Protein AF-A0A920NGF5-F1 (afdb_monomer_lite)

Secondary structure (DSSP, 8-state):
----HHHHHHHHHHHHHHHHHHHHHHHHH-S---HHHHHHHIIIIIHHHHHHHHHHHHHHHHHH-

Structure (mmCIF, N/CA/C/O backbone):
data_AF-A0A920NGF5-F1
#
_entry.id   AF-A0A920NGF5-F1
#
loop_
_atom_site.group_PDB
_atom_site.id
_atom_site.type_symbol
_atom_site.label_atom_id
_atom_site.label_alt_id
_atom_site.label_comp_id
_atom_site.label_asym_id
_atom_site.label_entity_id
_atom_site.label_seq_id
_atom_site.pdbx_PDB_ins_code
_atom_site.Cartn_x
_atom_site.Cartn_y
_atom_site.Cartn_z
_atom_site.occupancy
_atom_site.B_iso_or_equiv
_atom_site.auth_seq_id
_atom_site.auth_comp_id
_atom_site.auth_asym_id
_atom_site.auth_atom_id
_atom_site.pdbx_PDB_model_num
ATOM 1 N N . MET A 1 1 ? 18.632 11.428 -17.543 1.00 51.06 1 MET A N 1
ATOM 2 C CA . MET A 1 1 ? 18.490 12.847 -17.154 1.00 51.06 1 MET A CA 1
ATOM 3 C C . MET A 1 1 ? 19.184 13.032 -15.818 1.00 51.06 1 MET A C 1
ATOM 5 O O . MET A 1 1 ? 18.557 12.857 -14.780 1.00 51.06 1 MET A O 1
ATOM 9 N N . ASP A 1 2 ? 20.481 13.326 -15.852 1.00 59.25 2 ASP A N 1
ATOM 10 C CA . ASP A 1 2 ? 21.319 13.632 -14.687 1.00 59.25 2 ASP A CA 1
ATOM 11 C C . ASP A 1 2 ? 20.833 14.902 -13.987 1.00 59.25 2 ASP A C 1
ATOM 13 O O . ASP A 1 2 ? 21.245 16.019 -14.307 1.00 59.25 2 ASP A O 1
ATOM 17 N N . LYS A 1 3 ? 19.876 14.750 -13.072 1.00 56.28 3 LYS A N 1
ATOM 18 C CA . LYS A 1 3 ? 19.279 15.869 -12.348 1.00 56.28 3 LYS A CA 1
ATOM 19 C C . LYS A 1 3 ? 19.122 15.474 -10.884 1.00 56.28 3 LYS A C 1
ATOM 21 O O . LYS A 1 3 ? 18.089 14.960 -10.478 1.00 56.28 3 LYS A O 1
ATOM 26 N N . LEU A 1 4 ? 20.167 15.791 -10.116 1.00 61.75 4 LEU A N 1
ATOM 27 C CA . LEU A 1 4 ? 20.129 15.990 -8.668 1.00 61.75 4 LEU A CA 1
ATOM 28 C C . LEU A 1 4 ? 20.041 14.681 -7.826 1.00 61.75 4 LEU A C 1
ATOM 30 O O . LEU A 1 4 ? 18.943 14.199 -7.575 1.00 61.75 4 LEU A O 1
ATOM 34 N N . PRO A 1 5 ? 21.154 14.129 -7.280 1.00 60.28 5 PRO A N 1
ATOM 35 C CA . PRO A 1 5 ? 21.114 12.964 -6.362 1.00 60.28 5 PRO A CA 1
ATOM 36 C C . PRO A 1 5 ? 20.192 13.158 -5.136 1.00 60.28 5 PRO A C 1
ATOM 38 O O . PRO A 1 5 ? 19.509 12.246 -4.680 1.00 60.28 5 PRO A O 1
ATOM 41 N N . TRP A 1 6 ? 20.113 14.393 -4.653 1.00 63.47 6 TRP A N 1
ATOM 42 C CA . TRP A 1 6 ? 19.170 14.918 -3.674 1.00 63.47 6 TRP A CA 1
ATOM 43 C C . TRP A 1 6 ? 17.692 14.783 -4.063 1.00 63.47 6 TRP A C 1
ATOM 45 O O . TRP A 1 6 ? 16.879 14.592 -3.166 1.00 63.47 6 TRP A O 1
ATOM 55 N N . LEU A 1 7 ? 17.320 14.792 -5.349 1.00 68.31 7 LEU A N 1
ATOM 56 C CA . LEU A 1 7 ? 15.938 14.527 -5.773 1.00 68.31 7 LEU A CA 1
ATOM 57 C C . LEU A 1 7 ? 15.544 13.065 -5.538 1.00 68.31 7 LEU A C 1
ATOM 59 O O . LEU A 1 7 ? 14.411 12.803 -5.148 1.00 68.31 7 LEU A O 1
ATOM 63 N N . GLY A 1 8 ? 16.471 12.120 -5.725 1.00 71.12 8 GLY A N 1
ATOM 64 C CA . GLY A 1 8 ? 16.233 10.703 -5.436 1.00 71.12 8 GLY A CA 1
ATOM 65 C C . GLY A 1 8 ? 16.003 10.456 -3.944 1.00 71.12 8 GLY A C 1
ATOM 66 O O . GLY A 1 8 ? 15.024 9.813 -3.563 1.00 71.12 8 GLY A O 1
ATOM 67 N N . ILE A 1 9 ? 16.854 11.043 -3.096 1.00 76.62 9 ILE A N 1
ATOM 68 C CA . ILE A 1 9 ? 16.724 10.970 -1.632 1.00 76.62 9 ILE A CA 1
ATOM 69 C C . ILE A 1 9 ? 15.443 11.669 -1.166 1.00 76.62 9 ILE A C 1
ATOM 71 O O . ILE A 1 9 ? 14.717 11.119 -0.344 1.00 76.62 9 ILE A O 1
ATOM 75 N N . LEU A 1 10 ? 15.125 12.843 -1.716 1.00 80.44 10 LEU A N 1
ATOM 76 C CA . LEU A 1 10 ? 13.911 13.586 -1.383 1.00 80.44 10 LEU A CA 1
ATOM 77 C C . LEU A 1 10 ? 12.650 12.822 -1.798 1.00 80.44 10 LEU A C 1
ATOM 79 O O . LEU A 1 10 ? 11.710 12.728 -1.015 1.00 80.44 10 LEU A O 1
A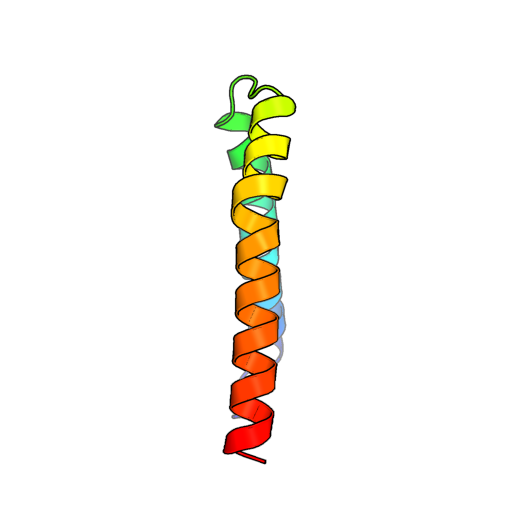TOM 83 N N . TYR A 1 11 ? 12.634 12.223 -2.989 1.00 81.81 11 TYR A N 1
ATOM 84 C CA . TYR A 1 11 ? 11.510 11.412 -3.452 1.00 81.81 11 TYR A CA 1
ATOM 85 C C . TYR A 1 11 ? 11.320 10.166 -2.576 1.00 81.81 11 TYR A C 1
ATOM 87 O O . TYR A 1 11 ? 10.196 9.843 -2.188 1.00 81.81 11 TYR A O 1
ATOM 95 N N . PHE A 1 12 ? 12.413 9.499 -2.193 1.00 79.62 12 PHE A N 1
ATOM 96 C CA . PHE A 1 12 ? 12.381 8.359 -1.276 1.00 79.62 12 PHE A CA 1
ATOM 97 C C . PHE A 1 12 ? 11.913 8.755 0.134 1.00 79.62 12 PHE A C 1
ATOM 99 O O . PHE A 1 12 ? 11.071 8.071 0.722 1.00 79.62 12 PHE A O 1
ATOM 106 N N . ALA A 1 13 ? 12.403 9.881 0.657 1.00 85.88 13 ALA A N 1
ATOM 107 C CA . ALA A 1 13 ? 12.035 10.409 1.966 1.00 85.88 13 ALA A CA 1
ATOM 108 C C . ALA A 1 13 ? 10.565 10.844 2.015 1.00 85.88 13 ALA A C 1
ATOM 110 O O . ALA A 1 13 ? 9.858 10.479 2.952 1.00 85.88 13 ALA A O 1
ATOM 111 N N . ILE A 1 14 ? 10.073 11.545 0.987 1.00 88.19 14 ILE A N 1
ATOM 112 C CA . ILE A 1 14 ? 8.660 11.935 0.870 1.00 88.19 14 ILE A CA 1
ATOM 113 C C . ILE A 1 14 ? 7.775 10.693 0.786 1.00 88.19 14 ILE A C 1
ATOM 115 O O . ILE A 1 14 ? 6.782 10.604 1.506 1.00 88.19 14 ILE A O 1
ATOM 119 N N . LYS A 1 15 ? 8.138 9.705 -0.042 1.00 83.69 15 LYS A N 1
ATOM 120 C CA . LYS A 1 15 ? 7.354 8.471 -0.176 1.00 83.69 15 LYS A CA 1
ATOM 121 C C . LYS A 1 15 ? 7.291 7.696 1.142 1.00 83.69 15 LYS A C 1
ATOM 123 O O . LYS A 1 15 ? 6.218 7.244 1.531 1.00 83.69 15 LYS A O 1
ATOM 128 N N . THR A 1 16 ? 8.418 7.592 1.846 1.00 86.00 16 THR A N 1
ATOM 129 C CA . THR A 1 16 ? 8.519 6.912 3.148 1.00 86.00 16 THR A CA 1
ATOM 130 C C . THR A 1 16 ? 7.756 7.663 4.240 1.00 86.00 16 THR A C 1
ATOM 132 O O . THR A 1 16 ? 7.000 7.048 4.990 1.00 86.00 16 THR A O 1
ATOM 135 N N . GLY A 1 17 ? 7.886 8.992 4.301 1.00 87.81 17 GLY A N 1
ATOM 136 C CA . GLY A 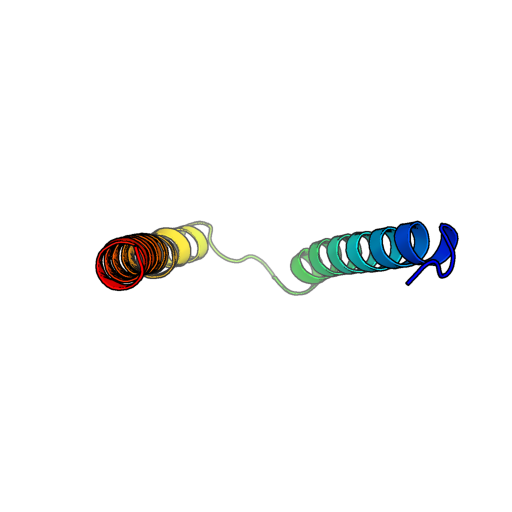1 17 ? 7.155 9.843 5.241 1.00 87.81 17 GLY A CA 1
ATOM 137 C C . GLY A 1 17 ? 5.644 9.795 5.017 1.00 87.81 17 GLY A C 1
ATOM 138 O O . GLY A 1 17 ? 4.889 9.650 5.977 1.00 87.81 17 GLY A O 1
ATOM 139 N N . ALA A 1 18 ? 5.199 9.813 3.758 1.00 86.56 18 ALA A N 1
ATOM 140 C CA . ALA A 1 18 ? 3.794 9.632 3.405 1.00 86.56 18 ALA A CA 1
ATOM 141 C C . ALA A 1 18 ? 3.271 8.250 3.833 1.00 86.56 18 ALA A C 1
ATOM 143 O O . ALA A 1 18 ? 2.160 8.151 4.348 1.00 86.56 18 ALA A O 1
ATOM 144 N N . PHE A 1 19 ? 4.078 7.193 3.691 1.00 86.25 19 PHE A N 1
ATOM 145 C CA . PHE A 1 19 ? 3.710 5.843 4.127 1.00 86.25 19 PHE A CA 1
ATOM 146 C C . PHE A 1 19 ? 3.588 5.737 5.654 1.00 86.25 19 PHE A C 1
ATOM 148 O O . PHE A 1 19 ? 2.611 5.184 6.158 1.00 86.25 19 PHE A O 1
ATOM 155 N N . LEU A 1 20 ? 4.536 6.316 6.400 1.00 87.00 20 LEU A N 1
ATOM 156 C CA . LEU A 1 20 ? 4.479 6.383 7.865 1.00 87.00 20 LEU A CA 1
ATOM 157 C C . LEU A 1 20 ? 3.257 7.170 8.348 1.00 87.00 20 LEU A C 1
ATOM 159 O O . LEU A 1 20 ? 2.543 6.714 9.244 1.00 87.00 20 LEU A O 1
ATOM 163 N N . PHE A 1 21 ? 2.993 8.324 7.732 1.00 85.31 21 PHE A N 1
ATOM 164 C CA . PHE A 1 21 ? 1.813 9.129 8.028 1.00 85.31 21 PHE A CA 1
ATOM 165 C C . PHE A 1 21 ? 0.530 8.339 7.762 1.00 85.31 21 PHE A C 1
ATOM 167 O O . PHE A 1 21 ? -0.354 8.305 8.613 1.00 85.31 21 PHE A O 1
ATOM 174 N N . PHE A 1 22 ? 0.458 7.625 6.638 1.00 85.75 22 PHE A N 1
ATOM 175 C CA . PHE A 1 22 ? -0.677 6.773 6.296 1.00 85.75 22 PHE A CA 1
ATOM 176 C C . PHE A 1 22 ? -0.885 5.638 7.312 1.00 85.75 22 PHE A C 1
ATOM 178 O O . PHE A 1 22 ? -2.013 5.394 7.731 1.00 85.75 22 PHE A O 1
ATOM 185 N N . MET A 1 23 ? 0.184 4.987 7.786 1.00 79.69 23 MET A N 1
ATOM 186 C CA . MET A 1 23 ? 0.087 3.949 8.824 1.00 79.69 23 MET A CA 1
ATOM 187 C C . MET A 1 23 ? -0.428 4.492 10.165 1.00 79.69 23 MET A C 1
ATOM 189 O O . MET A 1 23 ? -1.240 3.841 10.829 1.00 79.69 23 MET A O 1
ATOM 193 N N . ILE A 1 24 ? 0.023 5.682 10.570 1.00 84.25 24 ILE A N 1
ATOM 194 C CA . ILE A 1 24 ? -0.451 6.349 11.793 1.00 84.25 24 ILE A CA 1
ATOM 195 C C . ILE A 1 24 ? -1.906 6.802 11.618 1.00 84.25 24 ILE A C 1
ATOM 197 O O . ILE A 1 24 ? -2.732 6.602 12.510 1.00 84.25 24 ILE A O 1
ATOM 201 N N . TRP A 1 25 ? -2.244 7.338 10.447 1.00 82.75 25 TRP A N 1
ATOM 202 C CA . TRP A 1 25 ? -3.594 7.770 10.107 1.00 82.75 25 TRP A CA 1
ATOM 203 C C . TRP A 1 25 ? -4.587 6.604 10.072 1.00 82.75 25 TRP A C 1
ATOM 205 O O . TRP A 1 25 ? -5.692 6.733 10.592 1.00 82.75 25 TRP A O 1
ATOM 215 N N . ILE A 1 26 ? -4.187 5.431 9.575 1.00 77.00 26 ILE A N 1
ATOM 216 C CA . ILE A 1 26 ? -5.000 4.207 9.619 1.00 77.00 26 ILE A CA 1
ATOM 217 C C . ILE A 1 26 ? -5.328 3.812 11.063 1.00 77.00 26 ILE A C 1
ATOM 219 O O . ILE A 1 26 ? -6.479 3.491 11.352 1.00 77.00 26 ILE A O 1
ATOM 223 N N . ARG A 1 27 ? -4.359 3.867 11.990 1.00 74.12 27 ARG A N 1
ATOM 224 C CA . ARG A 1 27 ? -4.633 3.588 13.415 1.00 74.12 27 ARG A CA 1
ATOM 225 C C . ARG A 1 27 ? -5.631 4.574 14.018 1.00 74.12 27 ARG A C 1
ATOM 227 O O . ARG A 1 27 ? -6.438 4.166 14.844 1.00 74.12 27 ARG A O 1
ATOM 234 N N . LEU A 1 28 ? -5.563 5.845 13.621 1.00 74.19 28 LEU A N 1
ATOM 235 C CA . LEU A 1 28 ? -6.464 6.897 14.101 1.00 74.19 28 LEU A CA 1
ATOM 236 C C . LEU A 1 28 ? -7.864 6.815 13.465 1.00 74.19 28 LEU A C 1
ATOM 238 O O . LEU A 1 28 ? -8.840 7.191 14.104 1.00 74.19 28 LEU A O 1
ATOM 242 N N . THR A 1 29 ? -7.972 6.301 12.235 1.00 69.44 29 THR A N 1
ATOM 243 C CA . THR A 1 29 ? -9.231 6.240 11.464 1.00 69.44 29 THR A CA 1
ATOM 244 C C . THR A 1 29 ? -9.993 4.926 11.656 1.00 69.44 29 THR A C 1
ATOM 246 O O . THR A 1 29 ? -11.173 4.855 11.327 1.00 69.44 29 THR A O 1
ATOM 249 N N . LEU A 1 30 ? -9.358 3.880 12.197 1.00 64.19 30 LEU A N 1
ATOM 250 C CA . LEU A 1 30 ? -9.978 2.573 12.434 1.00 64.19 30 LEU A CA 1
ATOM 251 C C . LEU A 1 30 ? -10.337 2.369 13.920 1.00 64.19 30 LEU A C 1
ATOM 253 O O . LEU A 1 30 ? -9.566 1.754 14.665 1.00 64.19 30 LEU A O 1
ATOM 257 N N . PRO A 1 31 ? -11.523 2.815 14.379 1.00 63.16 31 PRO A N 1
ATOM 258 C CA . PRO A 1 31 ? -12.043 2.471 15.696 1.00 63.16 31 PRO A CA 1
ATOM 259 C C . PRO A 1 31 ? -12.448 0.985 15.703 1.00 63.16 31 PRO A C 1
ATOM 261 O O . PRO A 1 31 ? -13.563 0.634 15.345 1.00 63.16 31 PRO A O 1
ATOM 264 N N . ARG A 1 32 ? -11.516 0.093 16.073 1.00 64.69 32 ARG A N 1
ATOM 265 C CA . ARG A 1 32 ? -11.704 -1.369 16.245 1.00 64.69 32 ARG A CA 1
ATOM 266 C C . ARG A 1 32 ? -12.459 -2.076 15.100 1.00 64.69 32 ARG A C 1
ATOM 268 O O . ARG A 1 32 ? -13.625 -2.436 15.238 1.00 64.69 32 ARG A O 1
ATOM 275 N N . LEU A 1 33 ? -11.760 -2.403 14.012 1.00 59.16 33 LEU A N 1
ATOM 276 C CA . LEU A 1 33 ? -12.253 -3.408 13.060 1.00 59.16 33 LEU A CA 1
ATOM 277 C C . LEU A 1 33 ? -12.002 -4.825 13.597 1.00 59.16 33 LEU A C 1
ATOM 279 O O . LEU A 1 33 ? -10.916 -5.120 14.098 1.00 59.16 33 LEU A O 1
ATOM 283 N N . ARG A 1 34 ? -12.995 -5.718 13.488 1.00 77.94 34 ARG A N 1
ATOM 284 C CA . ARG A 1 34 ? -12.818 -7.146 13.813 1.00 77.94 34 ARG A CA 1
ATOM 285 C C . ARG A 1 34 ? -11.757 -7.751 12.895 1.00 77.94 34 ARG A C 1
ATOM 287 O O . ARG A 1 34 ? -11.818 -7.566 11.681 1.00 77.94 34 ARG A O 1
ATOM 294 N N . TYR A 1 35 ? -10.850 -8.543 13.471 1.00 59.84 35 TYR A N 1
ATOM 295 C CA . TYR A 1 35 ? -9.856 -9.325 12.721 1.00 59.84 35 TYR A CA 1
ATOM 296 C C . TYR A 1 35 ? -10.513 -10.182 11.621 1.00 59.84 35 TYR A C 1
ATOM 298 O O . TYR A 1 35 ? -9.979 -10.316 10.524 1.00 59.84 35 TYR A O 1
ATOM 306 N N . ASP A 1 36 ? -11.741 -10.644 11.865 1.00 67.44 36 ASP A N 1
ATOM 307 C CA . ASP A 1 36 ? -12.539 -11.415 10.907 1.00 67.44 36 ASP A CA 1
ATOM 308 C C . ASP A 1 36 ? -12.871 -10.655 9.616 1.00 67.44 36 ASP A C 1
ATOM 310 O O . ASP A 1 36 ? -12.928 -11.260 8.549 1.00 67.44 36 ASP A O 1
ATOM 314 N N . GLN A 1 37 ? -13.080 -9.334 9.673 1.00 69.75 37 GLN A N 1
ATOM 315 C CA . GLN A 1 37 ? -13.374 -8.542 8.473 1.00 69.75 37 GLN A CA 1
ATOM 316 C C . GLN A 1 37 ? -12.121 -8.336 7.623 1.00 69.75 37 GLN A C 1
ATOM 318 O O . GLN A 1 37 ? -12.198 -8.373 6.395 1.00 69.75 37 GLN A O 1
ATOM 323 N N . LEU A 1 38 ? -10.961 -8.190 8.270 1.00 72.38 38 LEU A N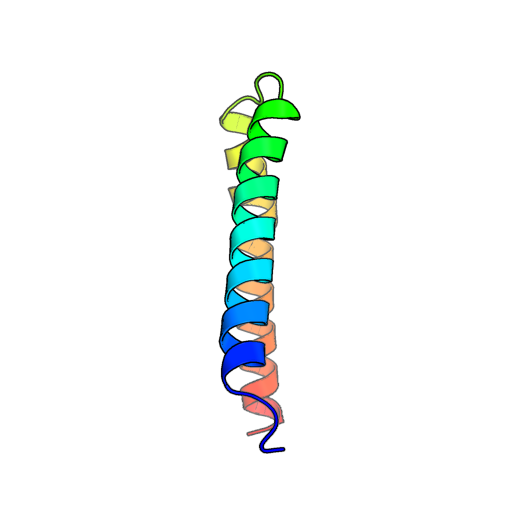 1
ATOM 324 C CA . LEU A 1 38 ? -9.677 -8.124 7.581 1.00 72.38 38 LEU A CA 1
ATOM 325 C C . LEU A 1 38 ? -9.358 -9.460 6.899 1.00 72.38 38 LEU A C 1
ATOM 327 O O . LEU A 1 38 ? -8.967 -9.473 5.733 1.00 72.38 38 LEU A O 1
ATOM 331 N N . MET A 1 39 ? -9.588 -10.579 7.592 1.00 76.19 39 MET A N 1
ATOM 332 C CA . MET A 1 39 ? -9.403 -11.913 7.017 1.00 76.19 39 MET A CA 1
ATOM 333 C C . MET A 1 39 ? -10.390 -12.199 5.888 1.00 76.19 39 MET A C 1
ATOM 335 O O . MET A 1 39 ? -9.99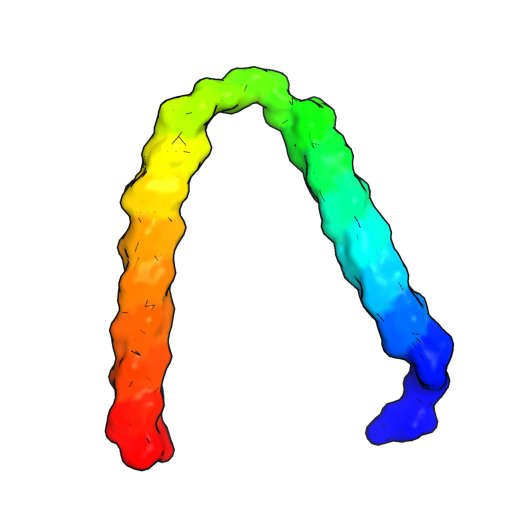2 -12.716 4.847 1.00 76.19 39 MET A O 1
ATOM 339 N N . ALA A 1 40 ? -11.655 -11.803 6.036 1.00 77.62 40 ALA A N 1
ATOM 340 C CA . ALA A 1 40 ? -12.631 -11.926 4.963 1.00 77.62 40 ALA A CA 1
ATOM 341 C C . ALA A 1 40 ? -12.231 -11.094 3.735 1.00 77.62 40 ALA A C 1
ATOM 343 O O . ALA A 1 40 ? -12.379 -11.579 2.618 1.00 77.62 40 ALA A O 1
ATOM 344 N N . PHE A 1 41 ? -11.686 -9.886 3.913 1.00 79.31 41 PHE A N 1
ATOM 345 C CA . PHE A 1 41 ? -11.188 -9.065 2.805 1.00 79.31 41 PHE A CA 1
ATOM 346 C C . PHE A 1 41 ? -9.950 -9.683 2.141 1.00 79.31 41 PHE A C 1
ATOM 348 O O . PHE A 1 41 ? -9.896 -9.806 0.918 1.00 79.31 41 PHE A O 1
ATOM 355 N N . GLY A 1 42 ? -8.985 -10.155 2.934 1.00 79.88 42 GLY A N 1
ATOM 356 C CA . GLY A 1 42 ? -7.806 -10.860 2.428 1.00 79.88 42 GLY A CA 1
ATOM 357 C C . GLY A 1 42 ? -8.175 -12.110 1.625 1.00 79.88 42 GLY A C 1
ATOM 358 O O . GLY A 1 42 ? -7.719 -12.306 0.500 1.00 79.88 42 GLY A O 1
ATOM 359 N N . TRP A 1 43 ? -9.067 -12.933 2.166 1.00 81.38 43 TRP A N 1
ATOM 360 C CA . TRP A 1 43 ? -9.412 -14.208 1.547 1.00 81.38 43 TRP A CA 1
ATOM 361 C C . TRP A 1 43 ? -10.399 -14.073 0.381 1.00 81.38 43 TRP A C 1
ATOM 363 O O . TRP A 1 43 ? -10.278 -14.793 -0.606 1.00 81.38 43 TRP A O 1
ATOM 373 N N . LYS A 1 44 ? -11.363 -13.143 0.450 1.00 76.94 44 LYS A N 1
ATOM 374 C CA . LYS A 1 44 ? -12.357 -12.948 -0.623 1.00 76.94 44 LYS A CA 1
ATOM 375 C C . LYS A 1 44 ? -11.920 -11.983 -1.716 1.00 76.94 44 LYS A C 1
ATOM 377 O O . LYS A 1 44 ? -12.468 -12.069 -2.807 1.00 76.94 44 LYS A O 1
ATOM 382 N N . VAL A 1 45 ? -11.000 -11.057 -1.445 1.00 83.38 45 VAL A N 1
ATOM 383 C CA . VAL A 1 45 ? -10.617 -10.015 -2.412 1.00 83.38 45 VAL A CA 1
AT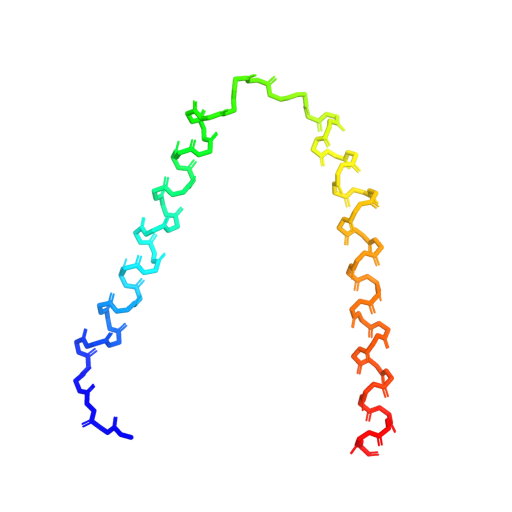OM 384 C C . VAL A 1 45 ? -9.159 -10.155 -2.828 1.00 83.38 45 VAL A C 1
ATOM 386 O O . VAL A 1 45 ? -8.895 -10.239 -4.023 1.00 83.38 45 VAL A O 1
ATOM 389 N N . LEU A 1 46 ? -8.210 -10.240 -1.887 1.00 86.19 46 LEU A N 1
ATOM 390 C CA . LEU A 1 46 ? -6.785 -10.297 -2.254 1.00 86.19 46 LEU A CA 1
ATOM 391 C C . LEU A 1 46 ? -6.418 -11.597 -2.977 1.00 86.19 46 LEU A C 1
ATOM 393 O O . LEU A 1 46 ? -5.698 -11.546 -3.970 1.00 86.19 46 LEU A O 1
ATOM 397 N N . LEU A 1 47 ? -6.904 -12.746 -2.506 1.00 87.25 47 LEU A N 1
ATOM 398 C CA . LEU A 1 47 ? -6.551 -14.050 -3.075 1.00 87.25 47 LEU A CA 1
ATOM 399 C C . LEU A 1 47 ? -7.030 -14.232 -4.533 1.00 87.25 47 LEU A C 1
ATOM 401 O O . LEU A 1 47 ? -6.194 -14.543 -5.386 1.00 87.25 47 LEU A O 1
ATOM 405 N N . PRO A 1 48 ? -8.312 -13.991 -4.880 1.00 86.38 48 PRO A N 1
ATOM 406 C CA . PRO A 1 48 ? -8.746 -14.077 -6.273 1.00 86.38 48 PRO A CA 1
ATOM 407 C C . PRO A 1 48 ? -8.119 -12.988 -7.148 1.00 86.38 48 PRO A C 1
ATOM 409 O O . PRO A 1 48 ? -7.797 -13.259 -8.302 1.00 86.38 48 PRO A O 1
ATOM 412 N N . LEU A 1 49 ? -7.877 -11.784 -6.615 1.00 90.94 49 LEU A N 1
ATOM 413 C CA . LEU A 1 49 ? -7.221 -10.713 -7.366 1.00 90.94 49 LEU A CA 1
ATOM 414 C C . LEU A 1 49 ? -5.754 -11.044 -7.681 1.00 90.94 49 LEU A C 1
ATOM 416 O O . LEU A 1 49 ? -5.292 -10.774 -8.790 1.00 90.94 49 LEU A O 1
ATOM 420 N N . ALA A 1 50 ? -5.025 -11.646 -6.738 1.00 89.25 50 ALA A N 1
ATOM 421 C CA . ALA A 1 50 ? -3.651 -12.093 -6.950 1.00 89.25 50 ALA A CA 1
ATOM 422 C C . ALA A 1 50 ? -3.589 -13.207 -8.003 1.00 89.25 50 ALA A C 1
ATOM 424 O O . ALA A 1 50 ? -2.802 -13.112 -8.943 1.00 89.25 50 ALA A O 1
ATOM 425 N N . LEU A 1 51 ? -4.466 -14.214 -7.901 1.00 90.56 51 LEU A N 1
ATOM 426 C CA . LEU A 1 51 ? -4.573 -15.274 -8.909 1.00 90.56 51 LEU A CA 1
ATOM 427 C C . LEU A 1 51 ? -4.913 -14.709 -10.292 1.00 90.56 51 LEU A C 1
ATOM 429 O O . LEU A 1 51 ? -4.283 -15.082 -11.277 1.00 90.56 51 LEU A O 1
ATOM 433 N N . PHE A 1 52 ? -5.849 -13.764 -10.368 1.00 93.62 52 PHE A N 1
ATOM 434 C CA . PHE A 1 52 ? -6.217 -13.105 -11.618 1.00 93.62 52 PHE A CA 1
ATOM 435 C C . PHE A 1 52 ? -5.038 -12.347 -12.247 1.00 93.62 52 PHE A C 1
ATOM 437 O O . PHE A 1 52 ? -4.788 -12.489 -13.442 1.00 93.62 52 PHE A O 1
ATOM 444 N N . ASN A 1 53 ? -4.256 -11.609 -11.451 1.00 92.38 53 ASN A N 1
ATOM 445 C CA . ASN A 1 53 ? -3.056 -10.923 -11.941 1.00 92.38 53 ASN A CA 1
ATOM 446 C C . ASN A 1 53 ? -1.989 -11.902 -12.455 1.00 92.38 53 ASN A C 1
ATOM 448 O O . ASN A 1 53 ? -1.369 -11.637 -13.486 1.00 92.38 53 ASN A O 1
ATOM 452 N N . VAL A 1 54 ? -1.788 -13.037 -11.776 1.00 91.75 54 VAL A N 1
ATOM 453 C CA . VAL A 1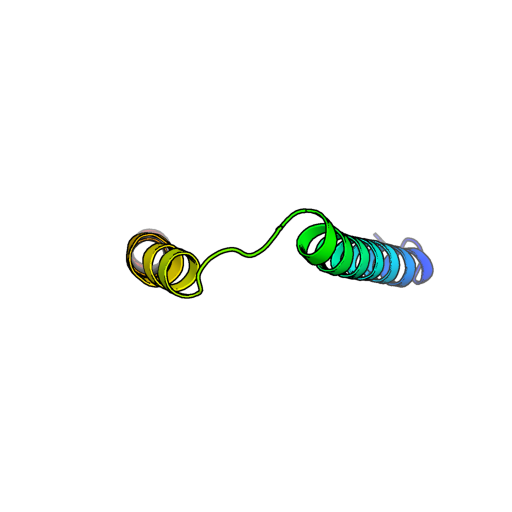 54 ? -0.844 -14.079 -12.218 1.00 91.75 54 VAL A CA 1
ATOM 454 C C . VAL A 1 54 ? -1.293 -14.688 -13.544 1.00 91.75 54 VAL A C 1
ATOM 456 O O . VAL A 1 54 ? -0.480 -14.810 -14.457 1.00 91.75 54 VAL A O 1
ATOM 459 N N . VAL A 1 55 ? -2.581 -15.011 -13.681 1.00 93.44 55 VAL A N 1
ATOM 460 C CA . VAL A 1 55 ? -3.146 -15.544 -14.930 1.00 93.44 55 VAL A CA 1
ATOM 461 C C . VAL A 1 55 ? -2.991 -14.539 -16.070 1.00 93.44 55 VAL A C 1
ATOM 463 O O . VAL A 1 55 ? -2.514 -14.913 -17.137 1.00 93.44 55 VAL A O 1
ATOM 466 N N . ILE A 1 56 ? -3.317 -13.261 -15.849 1.00 92.38 56 ILE A N 1
ATOM 467 C CA . ILE A 1 56 ? -3.124 -12.213 -16.863 1.00 92.38 56 ILE A CA 1
ATOM 468 C C . ILE A 1 56 ? -1.655 -12.113 -17.263 1.00 92.38 56 ILE A C 1
ATOM 470 O O . ILE A 1 56 ? -1.348 -12.098 -18.449 1.00 92.38 56 ILE A O 1
ATOM 474 N N . THR A 1 57 ? -0.747 -12.060 -16.289 1.00 90.00 57 THR A N 1
ATOM 475 C CA . THR A 1 57 ? 0.690 -11.934 -16.563 1.00 90.00 57 THR A CA 1
ATOM 476 C C . THR A 1 57 ? 1.201 -13.134 -17.361 1.00 90.00 57 THR A C 1
ATOM 478 O O . THR A 1 57 ? 1.947 -12.952 -18.319 1.00 90.00 57 THR A O 1
ATOM 481 N N . ALA A 1 58 ? 0.750 -14.350 -17.031 1.00 89.38 58 ALA A N 1
ATOM 482 C CA . ALA A 1 58 ? 1.085 -15.558 -17.781 1.00 89.38 58 ALA A CA 1
ATOM 483 C C . ALA A 1 58 ? 0.574 -15.497 -19.230 1.00 89.38 58 ALA A C 1
ATOM 485 O O . ALA A 1 58 ? 1.324 -15.797 -20.154 1.00 89.38 58 ALA A O 1
ATOM 486 N N . VAL A 1 59 ? -0.669 -15.055 -19.442 1.00 90.69 59 VAL A N 1
ATOM 487 C CA . VAL A 1 59 ? -1.242 -14.884 -20.788 1.00 90.69 59 VAL A CA 1
ATOM 488 C C . VAL A 1 59 ? -0.468 -13.829 -21.580 1.00 90.69 59 VAL A C 1
ATOM 490 O O . VAL A 1 59 ? -0.092 -14.078 -22.720 1.00 90.69 59 VAL A O 1
ATOM 493 N N . VAL A 1 60 ? -0.175 -12.673 -20.982 1.00 90.44 60 VAL A N 1
ATOM 494 C CA . VAL A 1 60 ? 0.575 -11.593 -21.642 1.00 90.44 60 VAL A CA 1
ATOM 495 C C . VAL A 1 60 ? 1.964 -12.068 -22.065 1.00 90.44 60 VAL A C 1
ATOM 497 O O . VAL A 1 60 ? 2.358 -11.813 -23.196 1.00 90.44 60 VAL A O 1
ATOM 500 N N . ILE A 1 61 ? 2.682 -12.793 -21.203 1.00 88.94 61 ILE A N 1
ATOM 501 C CA . ILE A 1 61 ? 4.007 -13.336 -21.537 1.00 88.94 61 ILE A CA 1
ATOM 502 C C . ILE A 1 61 ? 3.930 -14.327 -22.704 1.00 88.94 61 ILE A C 1
ATOM 504 O O . ILE A 1 61 ? 4.792 -14.284 -23.569 1.00 88.94 61 ILE A O 1
ATOM 508 N N . VAL A 1 62 ? 2.908 -15.185 -22.760 1.00 88.69 62 VAL A N 1
ATOM 509 C CA . VAL A 1 62 ? 2.747 -16.167 -23.850 1.00 88.69 62 VAL A CA 1
ATOM 510 C C . VAL A 1 62 ? 2.374 -15.516 -25.188 1.00 88.69 62 VAL A C 1
ATOM 512 O O . VAL A 1 62 ? 2.742 -16.038 -26.231 1.00 88.69 62 VAL A O 1
ATOM 515 N N . PHE A 1 63 ? 1.629 -14.406 -25.181 1.00 81.25 63 PHE A N 1
ATOM 516 C CA . PHE A 1 63 ? 1.221 -13.714 -26.414 1.00 81.25 63 PHE A CA 1
ATOM 517 C C . PHE A 1 63 ? 2.232 -12.675 -26.914 1.00 81.25 63 PHE A C 1
ATOM 519 O O . PHE A 1 63 ? 2.249 -12.375 -28.106 1.00 81.25 63 PHE A O 1
ATOM 526 N N . VAL A 1 64 ? 3.009 -12.069 -26.013 1.00 80.44 64 VAL A N 1
ATOM 527 C CA . VAL A 1 64 ? 4.008 -11.037 -26.344 1.00 80.44 64 VAL A CA 1
ATOM 528 C C . VAL A 1 64 ? 5.410 -11.634 -26.525 1.00 80.44 64 VAL A C 1
ATOM 530 O O . VAL A 1 64 ? 6.239 -11.011 -27.188 1.00 80.44 64 VAL A O 1
ATOM 533 N N . GLY A 1 65 ? 5.676 -12.800 -25.925 1.00 52.44 65 GLY A N 1
ATOM 534 C CA . GLY A 1 65 ? 6.940 -13.539 -26.007 1.00 52.44 65 GLY A CA 1
ATOM 535 C C . GLY A 1 65 ? 7.025 -14.516 -27.170 1.00 52.44 65 GLY A C 1
ATOM 536 O O . GLY A 1 65 ? 5.969 -15.007 -27.622 1.00 52.44 65 GLY A O 1
#

Radius of gyration: 19.04 Å; chains: 1; bounding box: 35×32×43 Å

Foldseek 3Di:
DPDDPVVVVVVVVVVVVVVVVVVVVCVVVDPDDPPVVVVCCCVVPVVVVVVVVVVVVVVCVVVVD

Sequence (65 aa):
MDKLPWLGILYFAIKTGAFLFFMIWIRLTLPRLRYDQLMAFGWKVLLPLALFNVVITAVVIVFVG

pLDDT: mean 78.67, std 11.18, range [51.06, 93.62]